Protein AF-A0A7S1VQR4-F1 (afdb_monomer_lite)

InterPro domains:
  IPR036865 CRAL-TRIO lipid binding domain superfamily [G3DSA:3.40.525.10] (28-111)

Secondary structure (DSSP, 8-state):
--GGGTTS-TTTTTSPPPPS-TT--PPPHHHHHHHHHHHHHHHHHHHTTSTT--TTTS-HHHHHHHHHHT-S-TT-HHHHHHHHHHHHHHHHHHHHTTTTT--GGGS-S--

pLDDT: mean 82.04, std 14.99, range [43.88, 97.88]

Sequence (111 aa):
LRPWLKDVDPKALLNPIPPVCPEDDRPAITDLLDTHRARIQKVRTALQKDKLFHKDKHDDLWILRFCLSHAKSKKSDSSMKHAIKAAKTTLAFRDKYRLDDCDWRQTPPHL

Radius of gyration: 17.54 Å; chains: 1; bounding box: 41×35×41 Å

Structure (mmCIF, N/CA/C/O backbone):
data_AF-A0A7S1VQR4-F1
#
_entry.id   AF-A0A7S1VQR4-F1
#
loop_
_atom_site.group_PDB
_atom_site.id
_atom_site.type_symbol
_atom_site.label_atom_id
_atom_site.label_alt_id
_atom_site.label_comp_id
_atom_site.label_asym_id
_atom_site.label_entity_id
_atom_site.label_seq_id
_atom_site.pdbx_PDB_ins_code
_atom_site.Cartn_x
_atom_site.Cartn_y
_atom_site.Cartn_z
_atom_site.occupancy
_atom_site.B_iso_or_equiv
_atom_site.auth_seq_id
_atom_site.auth_comp_id
_atom_site.auth_asym_id
_atom_site.auth_atom_id
_atom_site.pdbx_PDB_model_num
ATOM 1 N N . LEU A 1 1 ? -19.299 -9.025 -9.994 1.00 54.81 1 LEU A N 1
ATOM 2 C CA . LEU A 1 1 ? -18.482 -8.057 -10.771 1.00 54.81 1 LEU A CA 1
ATOM 3 C C . LEU A 1 1 ? -19.032 -6.652 -10.531 1.00 54.81 1 LEU A C 1
ATOM 5 O O . LEU A 1 1 ? -20.246 -6.522 -10.399 1.00 54.81 1 LEU A O 1
ATOM 9 N N . ARG A 1 2 ? -18.174 -5.634 -10.361 1.00 51.38 2 ARG A N 1
ATOM 10 C CA . ARG A 1 2 ? -18.615 -4.264 -10.015 1.00 51.38 2 ARG A CA 1
ATOM 11 C C . ARG A 1 2 ? -19.456 -3.652 -11.158 1.00 51.38 2 ARG A C 1
ATOM 13 O O . ARG A 1 2 ? -19.207 -4.006 -12.305 1.00 51.38 2 ARG A O 1
ATOM 20 N N . PRO A 1 3 ? -20.411 -2.738 -10.884 1.00 64.00 3 PRO A N 1
ATOM 21 C CA . PRO A 1 3 ? -21.332 -2.206 -11.899 1.00 64.00 3 PRO A CA 1
ATOM 22 C C . PRO A 1 3 ? -20.668 -1.579 -13.133 1.00 64.00 3 PRO A C 1
ATOM 24 O O . PRO A 1 3 ? -21.187 -1.734 -14.225 1.00 64.00 3 PRO A O 1
ATOM 27 N N . TRP A 1 4 ? -19.504 -0.950 -12.972 1.00 59.47 4 TRP A N 1
ATOM 28 C CA . TRP A 1 4 ? -18.736 -0.311 -14.050 1.00 59.47 4 TRP A CA 1
ATOM 29 C C . TRP A 1 4 ? -17.868 -1.280 -14.871 1.00 59.47 4 TRP A C 1
ATOM 31 O O . TRP A 1 4 ? -17.254 -0.875 -15.848 1.00 59.47 4 TRP A O 1
ATOM 41 N N . LEU A 1 5 ? -17.790 -2.554 -14.471 1.00 57.19 5 LEU A N 1
ATOM 42 C CA . LEU A 1 5 ? -17.081 -3.603 -15.214 1.00 57.19 5 LEU A CA 1
ATOM 43 C C . LEU A 1 5 ? -17.992 -4.347 -16.199 1.00 57.19 5 LEU A C 1
ATOM 45 O O . LEU A 1 5 ? -17.533 -5.271 -16.861 1.00 57.19 5 LEU A O 1
ATOM 49 N N . LYS A 1 6 ? -19.287 -4.013 -16.235 1.00 65.75 6 LYS A N 1
ATOM 50 C CA . LYS A 1 6 ? -20.289 -4.751 -17.013 1.00 65.75 6 LYS A CA 1
ATOM 51 C C . LYS A 1 6 ? -20.152 -4.536 -18.522 1.00 65.75 6 LYS A C 1
ATOM 53 O O . LYS A 1 6 ? -20.525 -5.429 -19.271 1.00 65.75 6 LYS A O 1
ATOM 58 N N . ASP A 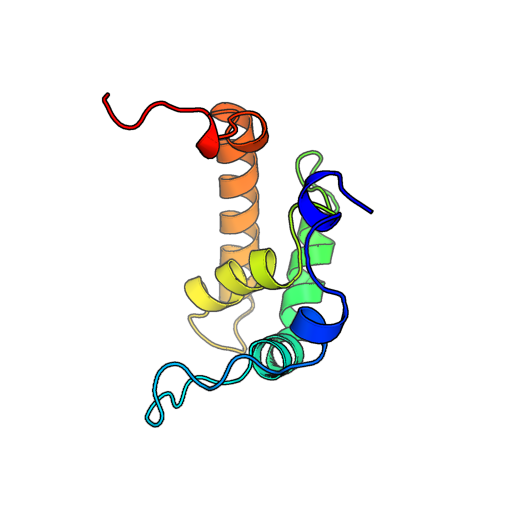1 7 ? -19.564 -3.411 -18.927 1.00 65.69 7 ASP A N 1
ATOM 59 C CA . ASP A 1 7 ? -19.444 -3.002 -20.333 1.00 65.69 7 ASP A CA 1
ATOM 60 C C . ASP A 1 7 ? -18.025 -3.184 -20.896 1.00 65.69 7 ASP A C 1
ATOM 62 O O . ASP A 1 7 ? -17.755 -2.853 -22.049 1.00 65.69 7 ASP A O 1
ATOM 66 N N . VAL A 1 8 ? -17.091 -3.698 -20.089 1.00 63.69 8 VAL A N 1
ATOM 67 C CA . VAL A 1 8 ? -15.733 -3.993 -20.553 1.00 63.69 8 VAL A CA 1
ATOM 68 C C . VAL A 1 8 ? -15.772 -5.329 -21.283 1.00 63.69 8 VAL A C 1
ATOM 70 O O . VAL A 1 8 ? -16.044 -6.356 -20.662 1.00 63.69 8 VAL A O 1
ATOM 73 N N . ASP A 1 9 ? -15.486 -5.317 -22.588 1.00 65.25 9 ASP A N 1
ATOM 74 C CA . ASP A 1 9 ? -15.324 -6.542 -23.372 1.00 65.25 9 ASP A CA 1
ATOM 75 C C . ASP A 1 9 ? -14.302 -7.453 -22.662 1.00 65.25 9 ASP A C 1
ATOM 77 O O . ASP A 1 9 ? -13.145 -7.055 -22.486 1.00 65.25 9 ASP A O 1
ATOM 81 N N . PRO A 1 10 ? -14.680 -8.676 -22.250 1.00 63.38 10 PRO A N 1
ATOM 82 C CA . PRO A 1 10 ? -13.751 -9.620 -21.641 1.00 63.38 10 PRO A CA 1
ATOM 83 C C . PRO A 1 10 ? -12.512 -9.877 -22.508 1.00 63.38 10 PRO A C 1
ATOM 85 O O . PRO A 1 10 ? -11.449 -10.178 -21.974 1.00 63.38 10 PRO A O 1
ATOM 88 N N . LYS A 1 11 ? -12.613 -9.715 -23.834 1.00 62.75 11 LYS A N 1
ATOM 89 C CA . LYS A 1 11 ? -11.479 -9.815 -24.762 1.00 62.75 11 LYS A CA 1
ATOM 90 C C . LYS A 1 11 ? -10.554 -8.601 -24.721 1.00 62.75 11 LYS A C 1
ATOM 92 O O . LYS A 1 11 ? -9.365 -8.754 -24.980 1.00 62.75 11 LYS A O 1
ATOM 97 N N . ALA A 1 12 ? -11.040 -7.422 -24.333 1.00 56.88 12 ALA A N 1
ATOM 98 C CA . ALA A 1 12 ? -10.188 -6.255 -24.096 1.00 56.88 12 ALA A CA 1
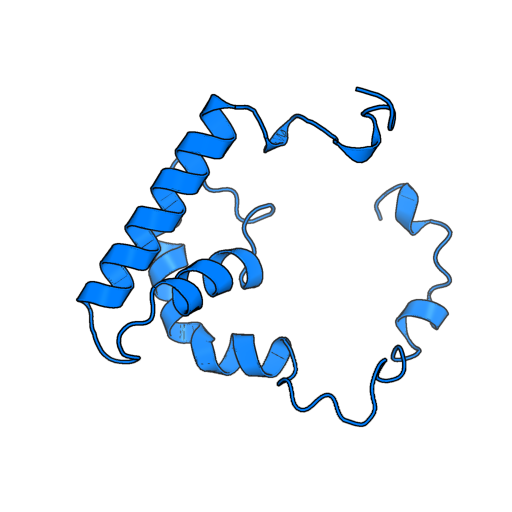ATOM 99 C C . ALA A 1 12 ? -9.261 -6.456 -22.884 1.00 56.88 12 ALA A C 1
ATOM 101 O O . ALA A 1 12 ? -8.185 -5.873 -22.837 1.00 56.88 12 ALA A O 1
ATOM 102 N N . LEU A 1 13 ? -9.634 -7.329 -21.939 1.00 55.72 13 LEU A N 1
ATOM 103 C CA . LEU A 1 13 ? -8.760 -7.763 -20.841 1.00 55.72 13 LEU A CA 1
ATOM 104 C C . LEU A 1 13 ? -7.723 -8.813 -21.276 1.00 55.72 13 LEU A C 1
ATOM 106 O O . LEU A 1 13 ? -6.753 -9.040 -20.558 1.00 55.72 13 LEU A O 1
ATOM 110 N N . LEU A 1 14 ? -7.940 -9.470 -22.423 1.00 56.88 14 LEU A N 1
ATOM 111 C CA . LEU A 1 14 ? -7.052 -10.498 -22.980 1.00 56.88 14 LEU A CA 1
ATOM 112 C C . LEU A 1 14 ? -6.019 -9.927 -23.956 1.00 56.88 14 LEU A C 1
ATOM 114 O O . LEU A 1 14 ? -5.030 -10.597 -24.243 1.00 56.88 14 LEU A O 1
ATOM 118 N N . ASN A 1 15 ? -6.232 -8.707 -24.451 1.00 60.53 15 ASN A N 1
ATOM 119 C CA . ASN A 1 15 ? -5.291 -8.013 -25.319 1.00 60.53 15 ASN A CA 1
ATOM 120 C C . ASN A 1 15 ? -4.353 -7.159 -24.457 1.00 60.53 15 ASN A C 1
ATOM 122 O O . ASN A 1 15 ? -4.816 -6.204 -23.828 1.00 60.53 15 ASN A O 1
ATOM 126 N N . PRO A 1 16 ? -3.044 -7.462 -24.412 1.00 61.03 16 PRO A N 1
ATOM 127 C CA . PRO A 1 16 ? -2.087 -6.597 -23.742 1.00 61.03 16 PRO A CA 1
ATOM 128 C C . PRO A 1 16 ? -2.159 -5.203 -24.364 1.00 61.03 16 PRO A C 1
ATOM 130 O O . PRO A 1 16 ? -2.076 -5.062 -25.585 1.00 61.03 16 PRO A O 1
ATOM 133 N N . ILE A 1 17 ? -2.320 -4.173 -23.531 1.00 66.75 17 ILE A N 1
ATOM 134 C CA . ILE A 1 17 ? -2.163 -2.790 -23.984 1.00 66.75 17 ILE A CA 1
ATOM 135 C C . ILE A 1 17 ? -0.730 -2.685 -24.522 1.00 66.75 17 ILE A C 1
ATOM 137 O O . ILE A 1 17 ? 0.201 -3.025 -23.782 1.00 66.75 17 ILE A O 1
ATOM 141 N N . PRO A 1 18 ? -0.529 -2.280 -25.789 1.00 63.38 18 PRO A N 1
ATOM 142 C CA . PRO A 1 18 ? 0.812 -2.142 -26.332 1.00 63.38 18 PRO A CA 1
ATOM 143 C C . PRO A 1 18 ? 1.612 -1.146 -25.478 1.00 63.38 18 PRO A C 1
ATOM 145 O O . PRO A 1 18 ? 1.021 -0.210 -24.926 1.00 63.38 18 PRO A O 1
ATOM 148 N N . PRO A 1 19 ? 2.938 -1.332 -25.342 1.00 63.34 19 PRO A N 1
ATOM 149 C CA . PRO A 1 19 ? 3.766 -0.388 -24.610 1.00 63.34 19 PRO A CA 1
ATOM 150 C C . PRO A 1 19 ? 3.546 1.016 -25.176 1.00 63.34 19 PRO A C 1
ATOM 152 O O . PRO A 1 19 ? 3.685 1.245 -26.375 1.00 63.34 19 PRO A O 1
ATOM 155 N N . VAL A 1 20 ? 3.157 1.948 -24.303 1.00 66.62 20 VAL A N 1
ATOM 156 C CA . VAL A 1 20 ? 2.814 3.331 -24.681 1.00 66.62 20 VAL A CA 1
ATOM 157 C C . VAL A 1 20 ? 4.039 4.071 -25.243 1.00 66.62 20 VAL A C 1
ATOM 159 O O . VAL A 1 20 ? 3.887 5.029 -25.993 1.00 66.62 20 VAL A O 1
ATOM 162 N N . CYS A 1 21 ? 5.245 3.611 -24.900 1.00 74.69 21 CYS A N 1
ATOM 163 C CA . CYS A 1 21 ? 6.526 4.150 -25.337 1.00 74.69 21 CYS A CA 1
ATOM 164 C C . CYS A 1 21 ? 7.501 2.970 -25.556 1.00 74.69 21 CYS A C 1
ATOM 166 O O . CYS A 1 21 ? 7.757 2.235 -24.601 1.00 74.69 21 CYS A O 1
ATOM 168 N N . PRO A 1 22 ? 8.003 2.728 -26.782 1.00 76.12 22 PRO A N 1
ATOM 169 C CA . PRO A 1 22 ? 8.975 1.665 -27.070 1.00 76.12 22 PRO A CA 1
ATOM 170 C C . PRO A 1 22 ? 10.283 1.793 -26.279 1.00 76.12 22 PRO A C 1
ATOM 172 O O . PRO A 1 22 ? 10.960 0.798 -26.036 1.00 76.12 22 PRO A O 1
ATOM 175 N N . GLU A 1 23 ? 10.621 3.011 -25.862 1.00 85.94 23 GLU A N 1
ATOM 176 C CA . GLU A 1 23 ? 11.790 3.341 -25.049 1.00 85.94 23 GLU A CA 1
ATOM 177 C C . GLU A 1 23 ? 11.517 3.239 -23.536 1.00 85.94 23 GLU A C 1
ATOM 179 O O . GLU A 1 23 ? 12.363 3.622 -22.730 1.00 85.94 23 GLU A O 1
ATOM 184 N N . ASP A 1 24 ? 10.336 2.759 -23.130 1.00 81.75 24 ASP A N 1
ATOM 185 C CA . ASP A 1 24 ? 10.001 2.543 -21.724 1.00 81.75 24 ASP A CA 1
ATOM 186 C C . ASP A 1 24 ? 10.800 1.368 -21.147 1.00 81.75 24 ASP A C 1
ATOM 188 O O . ASP A 1 24 ? 10.443 0.200 -21.300 1.00 81.75 24 ASP A O 1
ATOM 192 N N . ASP A 1 25 ? 11.891 1.695 -20.462 1.00 83.31 25 ASP A N 1
ATOM 193 C CA . ASP A 1 25 ? 12.780 0.752 -19.786 1.00 83.31 25 ASP A CA 1
ATOM 194 C C . ASP A 1 25 ? 12.335 0.421 -18.352 1.00 83.31 25 ASP A C 1
ATOM 196 O O . ASP A 1 25 ? 13.029 -0.298 -17.620 1.00 83.31 25 ASP A O 1
ATOM 200 N N . ARG A 1 26 ? 11.179 0.941 -17.915 1.00 85.06 26 ARG A N 1
ATOM 201 C CA . ARG A 1 26 ? 10.684 0.696 -16.561 1.00 85.06 26 ARG A CA 1
ATOM 202 C C . ARG A 1 26 ? 10.339 -0.787 -16.400 1.00 85.06 26 ARG A C 1
ATOM 204 O O . ARG A 1 26 ? 9.721 -1.389 -17.278 1.00 85.06 26 ARG A O 1
ATOM 211 N N . PRO A 1 27 ? 10.672 -1.392 -15.247 1.00 85.81 27 PRO A N 1
ATOM 212 C CA . PRO A 1 27 ? 10.347 -2.787 -14.996 1.00 85.81 27 PRO A CA 1
ATOM 213 C C . PRO A 1 27 ? 8.832 -2.992 -14.938 1.00 85.81 27 PRO A C 1
ATOM 215 O O . PRO A 1 27 ? 8.088 -2.112 -14.487 1.00 85.81 27 PRO A O 1
ATOM 218 N N . ALA A 1 28 ? 8.379 -4.192 -15.307 1.00 85.75 28 ALA A N 1
ATOM 219 C CA . ALA A 1 28 ? 6.989 -4.565 -15.110 1.00 85.75 28 ALA A CA 1
ATOM 220 C C . ALA A 1 28 ? 6.622 -4.470 -13.619 1.00 85.75 28 ALA A C 1
ATOM 222 O O . ALA A 1 28 ? 7.426 -4.759 -12.727 1.00 85.75 28 ALA A O 1
ATOM 223 N N . ILE A 1 29 ? 5.377 -4.079 -13.327 1.00 87.06 29 ILE A N 1
ATOM 224 C CA . ILE A 1 29 ? 4.905 -3.945 -11.939 1.00 87.06 29 ILE A CA 1
ATOM 225 C C . ILE A 1 29 ? 5.023 -5.283 -11.200 1.00 87.06 29 ILE A C 1
ATOM 227 O O . ILE A 1 29 ? 5.380 -5.298 -10.024 1.00 87.06 29 ILE A O 1
ATOM 231 N N . THR A 1 30 ? 4.764 -6.399 -11.884 1.00 89.12 30 THR A N 1
ATOM 232 C CA . THR A 1 30 ? 4.929 -7.756 -11.346 1.00 89.12 30 THR A CA 1
ATOM 233 C C . THR A 1 30 ? 6.356 -8.000 -10.867 1.00 89.12 30 THR A C 1
ATOM 235 O O . THR A 1 30 ? 6.553 -8.371 -9.711 1.00 89.12 30 THR A O 1
ATOM 238 N N . ASP A 1 31 ? 7.347 -7.674 -11.697 1.00 89.44 31 ASP A N 1
ATOM 239 C CA . ASP A 1 31 ? 8.766 -7.875 -11.389 1.00 89.44 31 ASP A CA 1
ATOM 240 C C . ASP A 1 31 ? 9.201 -6.992 -10.217 1.00 89.44 31 ASP A C 1
ATOM 242 O O . ASP A 1 31 ? 9.956 -7.409 -9.330 1.00 89.44 31 ASP A O 1
ATOM 246 N N . LEU A 1 32 ? 8.682 -5.763 -10.171 1.00 90.69 32 LEU A N 1
ATOM 247 C CA . LEU A 1 32 ? 8.942 -4.823 -9.089 1.00 90.69 32 LEU A CA 1
ATOM 248 C C . LEU A 1 32 ? 8.343 -5.310 -7.759 1.00 90.69 32 LEU A C 1
ATOM 250 O O . LEU A 1 32 ? 8.990 -5.216 -6.711 1.00 90.69 32 LEU A O 1
ATOM 254 N N . LEU A 1 33 ? 7.126 -5.857 -7.790 1.00 93.81 33 LEU A N 1
ATOM 255 C CA . LEU A 1 33 ? 6.477 -6.454 -6.623 1.00 93.81 33 LEU A CA 1
ATOM 256 C C . LEU A 1 33 ? 7.248 -7.681 -6.132 1.00 93.81 33 LEU A C 1
ATOM 258 O O . LEU A 1 33 ? 7.516 -7.782 -4.933 1.00 93.81 33 LEU A O 1
ATOM 262 N N . ASP A 1 34 ? 7.664 -8.568 -7.034 1.00 93.31 34 ASP A N 1
ATOM 263 C CA . ASP A 1 34 ? 8.422 -9.771 -6.686 1.00 93.31 34 ASP A CA 1
ATOM 264 C C . ASP A 1 34 ? 9.787 -9.436 -6.087 1.00 93.31 34 ASP A C 1
ATOM 266 O O . ASP A 1 34 ? 10.133 -9.935 -5.011 1.00 93.31 34 ASP A O 1
ATOM 270 N N . THR A 1 35 ? 10.500 -8.479 -6.683 1.00 92.38 35 THR A N 1
ATOM 271 C CA . THR A 1 35 ? 11.781 -7.965 -6.171 1.00 92.38 35 THR A CA 1
ATOM 272 C C . THR A 1 35 ? 11.672 -7.442 -4.733 1.00 92.38 35 THR A C 1
ATOM 274 O O . THR A 1 35 ? 12.629 -7.497 -3.952 1.00 92.38 35 THR A O 1
ATOM 277 N N . HIS A 1 36 ? 10.505 -6.920 -4.348 1.00 92.56 36 HIS A N 1
ATOM 278 C CA . HIS A 1 36 ? 10.284 -6.283 -3.052 1.00 92.56 36 HIS A CA 1
ATOM 279 C C . HIS A 1 36 ? 9.356 -7.056 -2.108 1.00 92.56 36 HIS A C 1
ATOM 281 O O . HIS A 1 36 ? 9.108 -6.584 -0.993 1.00 92.56 36 HIS A O 1
ATOM 287 N N . ARG A 1 37 ? 8.925 -8.266 -2.478 1.00 95.00 37 ARG A N 1
ATOM 288 C CA . ARG A 1 37 ? 7.910 -9.064 -1.772 1.00 95.00 37 ARG A CA 1
ATOM 289 C C . ARG A 1 37 ? 8.190 -9.228 -0.280 1.00 95.00 37 ARG A C 1
ATOM 291 O O . ARG A 1 37 ? 7.319 -8.982 0.551 1.00 95.00 37 ARG A O 1
ATOM 298 N N . ALA A 1 38 ? 9.432 -9.544 0.088 1.00 93.31 38 ALA A N 1
ATOM 299 C CA . ALA A 1 38 ? 9.824 -9.695 1.491 1.00 93.31 38 ALA A CA 1
ATOM 300 C C . ALA A 1 38 ? 9.710 -8.385 2.297 1.00 93.31 38 ALA A C 1
ATOM 302 O O . ALA A 1 38 ? 9.335 -8.400 3.470 1.00 93.31 38 ALA A O 1
ATOM 303 N N . ARG A 1 39 ? 10.028 -7.235 1.686 1.00 92.44 39 ARG A N 1
ATOM 304 C CA . ARG A 1 39 ? 9.910 -5.920 2.340 1.00 92.44 39 ARG A CA 1
ATOM 305 C C . ARG A 1 39 ? 8.449 -5.513 2.471 1.00 92.44 39 ARG A C 1
ATOM 307 O O . ARG A 1 39 ? 8.045 -5.095 3.553 1.00 92.44 39 ARG A O 1
ATOM 314 N N . ILE A 1 40 ? 7.674 -5.698 1.405 1.00 95.38 40 ILE A N 1
ATOM 315 C CA . ILE A 1 40 ? 6.232 -5.448 1.386 1.00 95.38 40 ILE A CA 1
ATOM 316 C C . ILE A 1 40 ? 5.554 -6.246 2.501 1.00 95.38 40 ILE A C 1
ATOM 318 O O . ILE A 1 40 ? 4.844 -5.666 3.319 1.00 95.38 40 ILE A O 1
ATOM 322 N N . GLN A 1 41 ? 5.857 -7.543 2.617 1.00 95.75 41 GLN A N 1
ATOM 323 C CA . GLN A 1 41 ? 5.265 -8.395 3.645 1.00 95.75 41 GLN A CA 1
ATOM 324 C C . GLN A 1 41 ? 5.612 -7.930 5.066 1.00 95.75 41 GLN A C 1
ATOM 326 O O . GLN A 1 41 ? 4.742 -7.906 5.931 1.00 95.75 41 GLN A O 1
ATOM 331 N N . LYS A 1 42 ? 6.854 -7.495 5.317 1.00 94.00 42 LYS A N 1
ATOM 332 C CA . LYS A 1 42 ? 7.249 -6.948 6.627 1.00 94.00 42 LYS A CA 1
ATOM 333 C C . LYS A 1 42 ? 6.465 -5.684 6.988 1.00 94.00 42 LYS A C 1
ATOM 335 O O . LYS A 1 42 ? 5.977 -5.576 8.113 1.00 94.00 42 LYS A O 1
ATOM 340 N N . VAL A 1 43 ? 6.326 -4.742 6.050 1.00 94.75 43 VAL A N 1
ATOM 341 C CA . VAL A 1 43 ? 5.526 -3.526 6.273 1.00 94.75 43 VAL A CA 1
ATOM 342 C C . VAL A 1 43 ? 4.058 -3.890 6.477 1.00 94.75 43 VAL A C 1
ATOM 344 O O . VAL A 1 43 ? 3.451 -3.426 7.437 1.00 94.75 43 VAL A O 1
ATOM 347 N N . ARG A 1 44 ? 3.507 -4.781 5.645 1.00 96.94 44 ARG A N 1
ATOM 348 C CA . ARG A 1 44 ? 2.131 -5.279 5.757 1.00 96.94 44 ARG A CA 1
ATOM 349 C C . ARG A 1 44 ? 1.847 -5.843 7.146 1.00 96.94 44 ARG A C 1
ATOM 351 O O . ARG A 1 44 ? 0.895 -5.409 7.783 1.00 96.94 44 ARG A O 1
ATOM 358 N N . THR A 1 45 ? 2.692 -6.738 7.656 1.00 96.44 45 THR A N 1
ATOM 359 C CA . THR A 1 45 ? 2.535 -7.306 9.005 1.00 96.44 45 THR A CA 1
ATOM 360 C C . THR A 1 45 ? 2.556 -6.228 10.094 1.00 96.44 45 THR A C 1
ATOM 362 O O . THR A 1 45 ? 1.820 -6.316 11.076 1.00 96.44 45 THR A O 1
ATOM 365 N N . ALA A 1 46 ? 3.368 -5.178 9.937 1.00 95.38 46 ALA A N 1
ATOM 366 C CA . ALA A 1 46 ? 3.396 -4.064 10.884 1.00 95.38 46 ALA A CA 1
ATOM 367 C C . ALA A 1 46 ? 2.132 -3.184 10.820 1.00 95.38 46 ALA A C 1
ATOM 369 O O . ALA A 1 46 ? 1.728 -2.623 11.844 1.00 95.38 46 ALA A O 1
ATOM 370 N N . LEU A 1 47 ? 1.520 -3.064 9.639 1.00 96.19 47 LEU A N 1
ATOM 371 C CA . LEU A 1 47 ? 0.293 -2.299 9.408 1.00 96.19 47 LEU A CA 1
ATOM 372 C C . LEU A 1 47 ? -0.978 -3.068 9.772 1.00 96.19 47 LEU A C 1
ATOM 374 O O . LEU A 1 47 ? -1.944 -2.439 10.168 1.00 96.19 47 LEU A O 1
ATOM 378 N N . GLN A 1 48 ? -0.979 -4.403 9.734 1.00 95.56 48 GLN A N 1
ATOM 379 C CA . GLN A 1 48 ? -2.133 -5.224 10.141 1.00 95.56 48 GLN A CA 1
ATOM 380 C C . GLN A 1 48 ? -2.594 -4.977 11.586 1.00 95.56 48 GLN A C 1
ATOM 382 O O . GLN A 1 48 ? -3.728 -5.285 11.932 1.00 95.56 48 GLN A O 1
ATOM 387 N N . LYS A 1 49 ? -1.716 -4.431 12.433 1.00 92.06 49 LYS A N 1
ATOM 388 C CA . LYS A 1 49 ? -2.035 -4.042 13.814 1.00 92.06 49 LYS A CA 1
ATOM 389 C C . LYS A 1 49 ? -2.718 -2.672 13.914 1.00 92.06 49 LYS A C 1
ATOM 391 O O . LYS A 1 49 ? -3.110 -2.272 15.004 1.00 92.06 49 LYS A O 1
ATOM 396 N N . ASP A 1 50 ? -2.781 -1.923 12.819 1.00 94.12 50 ASP A N 1
ATOM 397 C CA . ASP A 1 50 ? -3.384 -0.599 12.750 1.00 94.12 50 ASP A CA 1
ATOM 398 C C . ASP A 1 50 ? -4.856 -0.714 12.338 1.00 94.12 50 ASP A C 1
ATOM 400 O O . ASP A 1 50 ? -5.175 -1.323 11.319 1.00 94.12 50 ASP A O 1
ATOM 404 N N . LYS A 1 51 ? -5.760 -0.113 13.118 1.00 95.12 51 LYS A N 1
ATOM 405 C CA . LYS A 1 51 ? -7.210 -0.177 12.872 1.00 95.12 51 LYS A CA 1
ATOM 406 C C . LYS A 1 51 ? -7.636 0.486 11.557 1.00 95.12 51 LYS A C 1
ATOM 408 O O . LYS A 1 51 ? -8.704 0.168 11.049 1.00 95.12 51 LYS A O 1
ATOM 413 N N . LEU A 1 52 ? -6.823 1.405 11.031 1.00 95.25 52 LEU A N 1
ATOM 414 C CA . LEU A 1 52 ? -7.099 2.127 9.785 1.00 95.25 52 LEU A CA 1
ATOM 415 C C . LEU A 1 52 ? -6.623 1.354 8.546 1.00 95.25 52 LEU A C 1
ATOM 417 O O . LEU A 1 52 ? -6.909 1.733 7.409 1.00 95.25 52 LEU A O 1
ATOM 421 N N . PHE A 1 53 ? -5.867 0.270 8.734 1.00 95.75 53 PHE A N 1
ATOM 422 C CA . PHE A 1 53 ? -5.363 -0.522 7.627 1.00 95.75 53 PHE A CA 1
ATOM 423 C C . PHE A 1 53 ? -6.424 -1.501 7.108 1.00 95.75 53 PHE A C 1
ATOM 425 O O . PHE A 1 53 ? -6.773 -2.486 7.755 1.00 95.75 53 PHE A O 1
ATOM 432 N N . HIS A 1 54 ? -6.866 -1.286 5.870 1.00 93.00 54 HIS A N 1
ATOM 433 C CA . HIS A 1 54 ? -7.727 -2.215 5.137 1.00 93.00 54 HIS A CA 1
ATOM 434 C C . HIS A 1 54 ? -6.994 -2.898 3.979 1.00 93.00 54 HIS A C 1
ATOM 436 O O . HIS A 1 54 ? -6.560 -2.233 3.041 1.00 93.00 54 HIS A O 1
ATOM 442 N N . LYS A 1 55 ? -6.917 -4.235 4.001 1.00 89.81 55 LYS A N 1
ATOM 443 C CA . LYS A 1 55 ? -6.239 -5.037 2.962 1.00 89.81 55 LYS A CA 1
ATOM 444 C C . LYS A 1 55 ? -6.794 -4.819 1.546 1.00 89.81 55 LYS A C 1
ATOM 446 O O . LYS A 1 55 ? -6.042 -4.905 0.587 1.00 89.81 55 LYS A O 1
ATOM 451 N N . ASP A 1 56 ? -8.087 -4.511 1.430 1.00 87.31 56 ASP A N 1
ATOM 452 C CA . ASP A 1 56 ? -8.762 -4.340 0.137 1.00 87.31 56 ASP A CA 1
ATOM 453 C C . ASP A 1 56 ? -8.548 -2.937 -0.458 1.00 87.31 56 ASP A C 1
ATOM 455 O O . ASP A 1 56 ? -8.799 -2.721 -1.642 1.00 87.31 56 ASP A O 1
ATOM 459 N N . LYS A 1 57 ? -8.090 -1.978 0.361 1.00 87.75 57 LYS A N 1
ATOM 460 C CA . LYS A 1 57 ? -7.762 -0.603 -0.053 1.00 87.75 57 LYS A CA 1
ATOM 461 C C . LYS A 1 57 ? -6.254 -0.354 -0.144 1.00 87.75 57 LYS A C 1
ATOM 463 O O . LYS A 1 57 ? -5.819 0.529 -0.876 1.00 87.75 57 LYS A O 1
ATOM 468 N N . HIS A 1 58 ? -5.461 -1.118 0.603 1.00 94.12 58 HIS A N 1
ATOM 469 C CA . HIS A 1 58 ? -4.016 -0.949 0.738 1.00 94.12 58 HIS A CA 1
ATOM 470 C C . HIS A 1 58 ? -3.290 -2.198 0.231 1.00 94.12 58 HIS A C 1
ATOM 472 O O . HIS A 1 58 ? -2.761 -2.999 1.007 1.00 94.12 58 HIS A O 1
ATOM 478 N N . ASP A 1 59 ? -3.311 -2.364 -1.090 1.00 95.12 59 ASP A N 1
ATOM 479 C CA . ASP A 1 59 ? -2.679 -3.477 -1.793 1.00 95.12 59 ASP A CA 1
ATOM 480 C C . ASP A 1 59 ? -1.136 -3.437 -1.735 1.00 95.12 59 ASP A C 1
ATOM 482 O O . ASP A 1 59 ? -0.511 -2.547 -1.145 1.00 95.12 59 ASP A O 1
ATOM 486 N N . ASP A 1 60 ? -0.488 -4.434 -2.344 1.00 95.88 60 ASP A N 1
ATOM 487 C CA . ASP A 1 60 ? 0.977 -4.511 -2.363 1.00 95.88 60 ASP A CA 1
ATOM 488 C C . ASP A 1 60 ? 1.624 -3.319 -3.070 1.00 95.88 60 ASP A C 1
ATOM 490 O O . ASP A 1 60 ? 2.693 -2.873 -2.652 1.00 95.88 60 ASP A O 1
ATOM 494 N N . LEU A 1 61 ? 0.966 -2.753 -4.084 1.00 95.62 61 LEU A N 1
ATOM 495 C CA . LEU A 1 61 ? 1.470 -1.583 -4.792 1.00 95.62 61 LEU A CA 1
ATOM 496 C C . LEU A 1 61 ? 1.396 -0.326 -3.913 1.00 95.62 61 LEU A C 1
ATOM 498 O O . LEU A 1 61 ? 2.313 0.496 -3.920 1.00 95.62 61 LEU A O 1
ATOM 502 N N . TRP A 1 62 ? 0.337 -0.169 -3.118 1.00 96.25 62 TRP A N 1
ATOM 503 C CA . TRP A 1 62 ? 0.215 0.881 -2.110 1.00 96.25 62 TRP A CA 1
ATOM 504 C C . TRP A 1 62 ? 1.354 0.807 -1.093 1.00 96.25 62 TRP A C 1
ATOM 506 O O . TRP A 1 62 ? 2.031 1.807 -0.861 1.00 96.25 62 TRP A O 1
ATOM 516 N N . ILE A 1 63 ? 1.637 -0.383 -0.559 1.00 96.81 63 ILE A N 1
ATOM 517 C CA . ILE A 1 63 ? 2.731 -0.591 0.40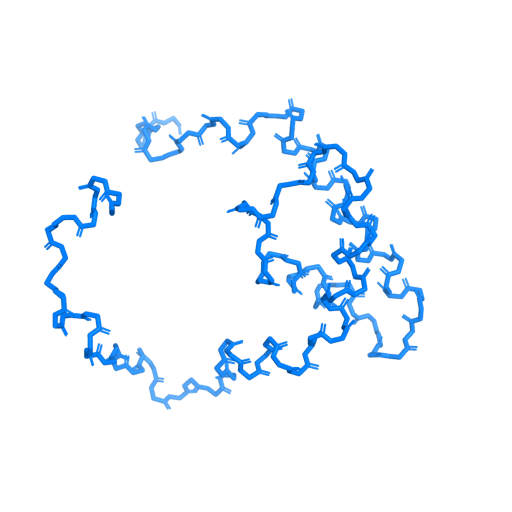0 1.00 96.81 63 ILE A CA 1
ATOM 518 C C . ILE A 1 63 ? 4.099 -0.348 -0.257 1.00 96.81 63 ILE A C 1
ATOM 520 O O . ILE A 1 63 ? 4.963 0.319 0.322 1.00 96.81 63 ILE A O 1
ATOM 524 N N . LEU A 1 64 ? 4.293 -0.848 -1.479 1.00 95.69 64 LEU A N 1
ATOM 525 C CA . LEU A 1 64 ? 5.542 -0.723 -2.226 1.00 95.69 64 LEU A CA 1
ATOM 526 C C . LEU A 1 64 ? 5.959 0.742 -2.414 1.00 95.69 64 LEU A C 1
ATOM 528 O O . LEU A 1 64 ? 7.143 1.053 -2.275 1.00 95.69 64 LEU A O 1
ATOM 532 N N . ARG A 1 65 ? 5.012 1.663 -2.639 1.00 95.44 65 ARG A N 1
ATOM 533 C CA . ARG A 1 65 ? 5.303 3.106 -2.750 1.00 95.44 65 ARG A CA 1
ATOM 534 C C . ARG A 1 65 ? 6.056 3.642 -1.528 1.00 95.44 65 ARG A C 1
ATOM 536 O O . ARG A 1 65 ? 7.007 4.410 -1.685 1.00 95.44 65 ARG A O 1
ATOM 543 N N . PHE A 1 66 ? 5.713 3.198 -0.319 1.00 96.06 66 PHE A N 1
ATOM 544 C CA . PHE A 1 66 ? 6.445 3.568 0.900 1.00 96.06 66 PHE A CA 1
ATOM 545 C C . PHE A 1 66 ? 7.801 2.872 0.985 1.00 96.06 66 PHE A C 1
ATOM 547 O O . PHE A 1 66 ? 8.796 3.497 1.357 1.00 96.06 66 PHE A O 1
ATOM 554 N N . CYS A 1 67 ? 7.865 1.592 0.604 1.00 93.44 67 CYS A N 1
ATOM 555 C CA . CYS A 1 67 ? 9.120 0.845 0.577 1.00 93.44 67 CYS A CA 1
ATOM 556 C C . CYS A 1 67 ? 10.163 1.485 -0.346 1.00 93.44 67 CYS A C 1
ATOM 558 O O . CYS A 1 67 ? 11.344 1.452 0.003 1.00 93.44 67 CYS A O 1
ATOM 560 N N . LEU A 1 68 ? 9.742 2.039 -1.488 1.00 92.06 68 LEU A N 1
ATOM 561 C CA . LEU A 1 68 ? 10.611 2.692 -2.469 1.00 92.06 68 LEU A CA 1
ATOM 562 C C . LEU A 1 68 ? 10.962 4.127 -2.066 1.00 92.06 68 LEU A C 1
ATOM 564 O O . LEU A 1 68 ? 12.142 4.456 -1.995 1.00 92.06 68 LEU A O 1
ATOM 568 N N . SER A 1 69 ? 9.972 4.955 -1.716 1.00 93.19 69 SER A N 1
ATOM 569 C CA . SER A 1 69 ? 10.205 6.365 -1.345 1.00 93.19 69 SER A CA 1
ATOM 570 C C . SER A 1 69 ? 11.072 6.539 -0.096 1.00 93.19 69 SER A C 1
ATOM 572 O O . SER A 1 69 ? 11.759 7.545 0.046 1.00 93.19 69 SER A O 1
ATOM 574 N N . HIS A 1 70 ? 11.078 5.550 0.801 1.00 89.44 70 HIS A N 1
ATOM 575 C CA . HIS A 1 70 ? 11.870 5.582 2.031 1.00 89.44 70 HIS A CA 1
ATOM 576 C C . HIS A 1 70 ? 13.040 4.583 2.008 1.00 89.44 70 HIS A C 1
ATOM 578 O O . HIS A 1 70 ? 13.630 4.289 3.054 1.00 89.44 70 HIS A O 1
ATOM 584 N N . ALA A 1 71 ? 13.417 4.063 0.830 1.00 80.81 71 ALA A N 1
ATOM 585 C CA . ALA A 1 71 ? 14.602 3.228 0.636 1.00 80.81 71 ALA A CA 1
ATOM 586 C C . ALA A 1 71 ? 15.889 4.066 0.583 1.00 80.81 71 ALA A C 1
ATOM 588 O O . ALA A 1 71 ? 16.387 4.369 -0.493 1.00 80.81 71 ALA A O 1
ATOM 589 N N . LYS A 1 72 ? 16.493 4.382 1.737 1.00 70.94 72 LYS A N 1
ATOM 590 C CA . LYS A 1 72 ? 17.874 4.917 1.751 1.00 70.94 72 LYS A CA 1
ATOM 591 C C . LYS A 1 72 ? 18.926 3.848 1.411 1.00 70.94 72 LYS A C 1
ATOM 593 O O . LYS A 1 72 ? 19.974 4.157 0.867 1.00 70.94 72 LYS A O 1
ATOM 598 N N . SER A 1 73 ? 18.653 2.583 1.745 1.00 64.50 73 SER A N 1
ATOM 599 C CA . SER A 1 73 ? 19.465 1.409 1.392 1.00 64.50 73 SER A CA 1
ATOM 600 C C . SER A 1 73 ? 18.604 0.150 1.497 1.00 64.50 73 SER A C 1
ATOM 602 O O . SER A 1 73 ? 17.834 0.011 2.451 1.00 64.50 73 SER A O 1
ATOM 604 N N . LYS A 1 74 ? 18.747 -0.792 0.549 1.00 62.59 74 LYS A N 1
ATOM 605 C CA . LYS A 1 74 ? 17.962 -2.046 0.496 1.00 62.59 74 LYS A CA 1
ATOM 606 C C . LYS A 1 74 ? 18.122 -2.926 1.750 1.00 62.59 74 LYS A C 1
ATOM 608 O O . LYS A 1 74 ? 17.284 -3.795 1.972 1.00 62.59 74 LYS A O 1
ATOM 613 N N . LYS A 1 75 ? 19.165 -2.701 2.560 1.00 64.31 75 LYS A N 1
ATOM 614 C CA . LYS A 1 75 ? 19.533 -3.536 3.718 1.00 64.31 75 LYS A CA 1
ATOM 615 C C . LYS A 1 75 ? 19.380 -2.847 5.080 1.00 64.31 75 LYS A C 1
ATOM 617 O O . LYS A 1 75 ? 19.724 -3.443 6.090 1.00 64.31 75 LYS A O 1
ATOM 622 N N . SER A 1 76 ? 18.903 -1.601 5.136 1.00 72.44 76 SER A N 1
ATOM 623 C CA . SER A 1 76 ? 18.849 -0.861 6.403 1.00 72.44 76 SER A CA 1
ATOM 624 C C . SER A 1 76 ? 17.507 -1.030 7.120 1.00 72.44 76 SER A C 1
ATOM 626 O O . SER A 1 76 ? 16.466 -0.613 6.609 1.00 72.44 76 SER A O 1
ATOM 628 N N . ASP A 1 77 ? 17.533 -1.537 8.353 1.00 76.81 77 ASP A N 1
ATOM 629 C CA . ASP A 1 77 ? 16.351 -1.602 9.227 1.00 76.81 77 ASP A CA 1
ATOM 630 C C . ASP A 1 77 ? 15.747 -0.219 9.513 1.00 76.81 77 ASP A C 1
ATOM 632 O O . ASP A 1 77 ? 14.535 -0.076 9.688 1.00 76.81 77 ASP A O 1
ATOM 636 N N . SER A 1 78 ? 16.572 0.831 9.498 1.00 81.56 78 SER A N 1
ATOM 637 C CA . SER A 1 78 ? 16.117 2.218 9.640 1.00 81.56 78 SER A CA 1
ATOM 638 C C . SER A 1 78 ? 15.199 2.633 8.485 1.00 81.56 78 SER A C 1
ATOM 640 O O . SER A 1 78 ? 14.148 3.234 8.705 1.00 81.56 78 SER A O 1
ATOM 642 N N . SER A 1 79 ? 15.524 2.236 7.250 1.00 84.44 79 SER A N 1
ATOM 643 C CA . SER A 1 79 ? 14.663 2.473 6.082 1.00 84.44 79 SER A CA 1
ATOM 644 C C . SER A 1 79 ? 13.290 1.815 6.249 1.00 84.44 79 SER A C 1
ATOM 646 O O . SER A 1 79 ? 12.266 2.425 5.941 1.00 84.44 79 SER A O 1
ATOM 648 N N . MET A 1 80 ? 13.254 0.602 6.807 1.00 89.50 80 MET A N 1
ATOM 649 C CA . MET A 1 80 ? 12.001 -0.105 7.066 1.00 89.50 80 MET A CA 1
ATOM 650 C C . MET A 1 80 ? 11.131 0.623 8.096 1.00 89.50 80 MET A C 1
ATOM 652 O O . MET A 1 80 ? 9.935 0.812 7.876 1.00 89.50 80 MET A O 1
ATOM 656 N N . LYS A 1 81 ? 11.729 1.080 9.202 1.00 91.69 81 LYS A N 1
ATOM 657 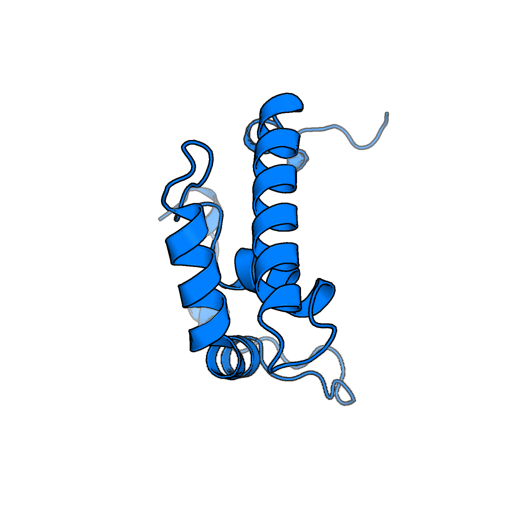C CA . LYS A 1 81 ? 11.016 1.841 10.241 1.00 91.69 81 LYS A CA 1
ATOM 658 C C . LYS A 1 81 ? 10.412 3.130 9.683 1.00 91.69 81 LYS A C 1
ATOM 660 O O . LYS A 1 81 ? 9.269 3.449 10.005 1.00 91.69 81 LYS A O 1
ATOM 665 N N . HIS A 1 82 ? 11.138 3.836 8.816 1.00 92.88 82 HIS A N 1
ATOM 666 C CA . HIS A 1 82 ? 10.624 5.036 8.157 1.00 92.88 82 HIS A CA 1
ATOM 667 C C . HIS A 1 82 ? 9.453 4.733 7.220 1.00 92.88 82 HIS A C 1
ATOM 669 O O . HIS A 1 82 ? 8.454 5.440 7.286 1.00 92.88 82 HIS A O 1
ATOM 675 N N . ALA A 1 83 ? 9.529 3.664 6.420 1.00 95.06 83 ALA A N 1
ATOM 676 C CA . ALA A 1 83 ? 8.424 3.258 5.549 1.00 95.06 83 ALA A CA 1
ATOM 677 C C . ALA A 1 83 ? 7.153 2.926 6.352 1.00 95.06 83 ALA A C 1
ATOM 679 O O . ALA A 1 83 ? 6.069 3.393 6.011 1.00 95.06 83 ALA A O 1
ATOM 680 N N . ILE A 1 84 ? 7.287 2.183 7.459 1.00 95.94 84 ILE A N 1
ATOM 681 C CA . ILE A 1 84 ? 6.160 1.863 8.351 1.00 95.94 84 ILE A CA 1
ATOM 682 C C . ILE A 1 84 ? 5.586 3.139 8.974 1.00 95.94 84 ILE A C 1
ATOM 684 O O . ILE A 1 84 ? 4.371 3.323 8.981 1.00 95.94 84 ILE A O 1
ATOM 688 N N . LYS A 1 85 ? 6.446 4.029 9.490 1.00 96.31 85 LYS A N 1
ATOM 689 C CA . LYS A 1 85 ? 6.016 5.303 10.079 1.00 96.31 85 LYS A CA 1
ATOM 690 C C . LYS A 1 85 ? 5.260 6.151 9.057 1.00 96.31 85 LYS A C 1
ATOM 692 O O . LYS A 1 85 ? 4.181 6.636 9.370 1.00 96.31 85 LYS A O 1
ATOM 697 N N . ALA A 1 86 ? 5.797 6.286 7.846 1.00 96.75 86 ALA A N 1
ATOM 698 C CA . ALA A 1 86 ? 5.171 7.040 6.768 1.00 96.75 86 ALA A CA 1
ATOM 699 C C . ALA A 1 86 ? 3.795 6.466 6.410 1.00 96.75 86 ALA A C 1
ATOM 701 O O . ALA A 1 86 ? 2.818 7.208 6.417 1.00 96.75 86 ALA A O 1
ATOM 702 N N . ALA A 1 87 ? 3.696 5.148 6.209 1.00 97.31 87 ALA A N 1
ATOM 703 C CA . ALA A 1 87 ? 2.430 4.489 5.904 1.00 97.31 87 ALA A CA 1
ATOM 704 C C . ALA A 1 87 ? 1.372 4.722 6.997 1.00 97.31 87 ALA A C 1
ATOM 706 O O . ALA A 1 87 ? 0.243 5.088 6.681 1.00 97.31 87 ALA A O 1
ATOM 707 N N . LYS A 1 88 ? 1.735 4.594 8.282 1.00 97.88 88 LYS A N 1
ATOM 708 C CA . LYS A 1 88 ? 0.817 4.868 9.404 1.00 97.88 88 LYS A CA 1
ATOM 709 C C . LYS A 1 88 ? 0.367 6.325 9.459 1.00 97.88 88 LYS A C 1
ATOM 711 O O . LYS A 1 88 ? -0.820 6.593 9.619 1.00 97.88 88 LYS A O 1
ATOM 716 N N . THR A 1 89 ? 1.292 7.268 9.288 1.00 97.38 89 THR A N 1
ATOM 717 C CA . THR A 1 89 ? 0.948 8.695 9.229 1.00 97.38 89 THR A CA 1
ATOM 718 C C . THR A 1 89 ? 0.014 8.985 8.057 1.00 97.38 89 THR A C 1
ATOM 720 O O . THR A 1 89 ? -0.935 9.749 8.211 1.00 97.38 89 THR A O 1
ATOM 723 N N . THR A 1 90 ? 0.233 8.352 6.901 1.00 97.12 90 THR A N 1
ATOM 724 C CA . THR A 1 90 ? -0.666 8.481 5.752 1.00 97.12 90 THR A CA 1
ATOM 725 C C . THR A 1 90 ? -2.052 7.919 6.051 1.00 97.12 90 THR A C 1
ATOM 727 O O . THR A 1 90 ? -3.026 8.588 5.727 1.00 97.12 90 THR A O 1
ATOM 730 N N . LEU A 1 91 ? -2.171 6.753 6.695 1.00 96.88 91 LEU A N 1
ATOM 731 C CA . LEU A 1 91 ? -3.473 6.210 7.109 1.00 96.88 91 LEU A CA 1
ATOM 732 C C . LEU A 1 91 ? -4.219 7.189 8.024 1.00 96.88 91 LEU A C 1
ATOM 734 O O . LEU A 1 91 ? -5.362 7.538 7.743 1.00 96.88 91 LEU A O 1
ATOM 738 N N . ALA A 1 92 ? -3.547 7.702 9.058 1.00 96.88 92 ALA A N 1
ATOM 739 C CA . ALA A 1 92 ? -4.129 8.677 9.978 1.00 96.88 92 ALA A CA 1
ATOM 740 C C . ALA A 1 92 ? -4.542 9.980 9.275 1.00 96.88 92 ALA A C 1
ATOM 742 O O . ALA A 1 92 ? -5.581 10.555 9.585 1.00 96.88 92 ALA A O 1
ATOM 743 N N . PHE A 1 93 ? -3.749 10.447 8.308 1.00 95.94 93 PHE A N 1
ATOM 744 C CA . PHE A 1 93 ? -4.089 11.621 7.508 1.00 95.94 93 PHE A CA 1
ATOM 745 C C . PHE A 1 93 ? -5.322 11.365 6.635 1.00 95.94 93 PHE A C 1
ATOM 747 O O . PHE A 1 93 ? -6.248 12.170 6.624 1.00 95.94 93 PHE A O 1
ATOM 754 N N . ARG A 1 94 ? -5.365 10.234 5.923 1.00 93.94 94 ARG A N 1
ATOM 755 C CA . ARG A 1 94 ? -6.505 9.873 5.070 1.00 93.94 94 ARG A CA 1
ATOM 756 C C . A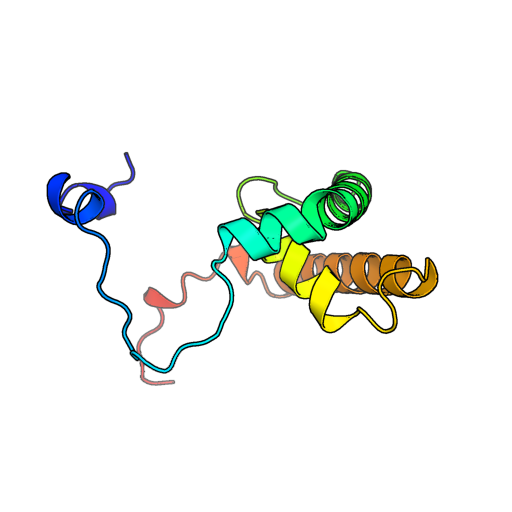RG A 1 94 ? -7.798 9.763 5.865 1.00 93.94 94 ARG A C 1
ATOM 758 O O . ARG A 1 94 ? -8.812 10.261 5.393 1.00 93.94 94 ARG A O 1
ATOM 765 N N . ASP A 1 95 ? -7.738 9.172 7.054 1.00 93.88 95 ASP A N 1
ATOM 766 C CA . ASP A 1 95 ? -8.863 9.087 7.987 1.00 93.88 95 ASP A CA 1
ATOM 767 C C . ASP A 1 95 ? -9.300 10.481 8.461 1.00 93.88 95 ASP A C 1
ATOM 769 O O . ASP A 1 95 ? -10.450 10.874 8.266 1.00 93.88 95 ASP A O 1
ATOM 773 N N . LYS A 1 96 ? -8.352 11.297 8.950 1.00 94.38 96 LYS A N 1
ATOM 774 C CA . LYS A 1 96 ? -8.609 12.671 9.416 1.00 94.38 96 LYS A CA 1
ATOM 775 C C . LYS A 1 96 ? -9.315 13.537 8.369 1.00 94.38 96 LYS A C 1
ATOM 777 O O . LYS A 1 96 ? -10.186 14.327 8.722 1.00 94.38 96 LYS A O 1
ATOM 782 N N . TYR A 1 97 ? -8.923 13.416 7.104 1.00 91.19 97 TYR A N 1
ATOM 783 C CA . TYR A 1 97 ? -9.483 14.200 5.999 1.00 91.19 97 TYR A CA 1
ATOM 784 C C . TYR A 1 97 ? -10.524 13.430 5.178 1.00 91.19 97 TYR A C 1
ATOM 786 O O . TYR A 1 97 ? -10.937 13.912 4.126 1.00 91.19 97 TYR A O 1
ATOM 794 N N . ARG A 1 98 ? -10.947 12.243 5.638 1.00 88.25 98 ARG A N 1
ATOM 795 C CA . ARG A 1 98 ? -11.949 11.387 4.982 1.00 88.25 98 ARG A CA 1
ATOM 796 C C . ARG A 1 98 ? -11.675 11.159 3.489 1.00 88.25 98 ARG A C 1
ATOM 798 O O . ARG A 1 98 ? -12.588 11.074 2.671 1.00 88.25 98 ARG A O 1
ATOM 805 N N . LEU A 1 99 ? -10.400 11.019 3.123 1.00 84.44 99 LEU A N 1
ATOM 806 C CA . LEU A 1 99 ? -9.959 10.854 1.728 1.00 84.44 99 LEU A CA 1
ATOM 807 C C . LEU A 1 99 ? -10.384 9.514 1.114 1.00 84.44 99 LEU A C 1
ATOM 809 O O . LEU A 1 99 ? -10.254 9.308 -0.090 1.00 84.44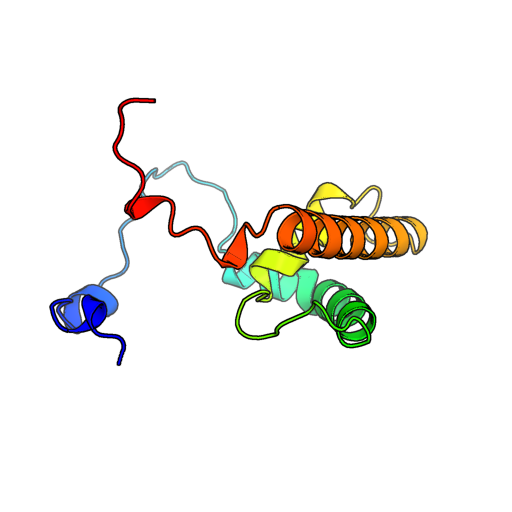 99 LEU A O 1
ATOM 813 N N . ASP A 1 100 ? -10.843 8.594 1.954 1.00 78.81 100 ASP A N 1
ATOM 814 C CA . ASP A 1 100 ? -11.425 7.316 1.564 1.00 78.81 100 ASP A CA 1
ATOM 815 C C . ASP A 1 100 ? -12.929 7.410 1.253 1.00 78.81 100 ASP A C 1
ATOM 817 O O . ASP A 1 100 ? -13.450 6.512 0.591 1.00 78.81 100 ASP A O 1
ATOM 821 N N . ASP A 1 101 ? -13.602 8.469 1.720 1.00 78.00 101 ASP A N 1
ATOM 822 C CA . ASP A 1 101 ? -15.045 8.690 1.558 1.00 78.00 101 ASP A CA 1
ATOM 823 C C . ASP A 1 101 ? -15.355 9.656 0.403 1.00 78.00 101 ASP A C 1
ATOM 825 O O . ASP A 1 101 ? -16.459 9.647 -0.140 1.00 78.00 101 ASP A O 1
ATOM 829 N N . CYS A 1 102 ? -14.390 10.494 0.015 1.00 65.69 102 CYS A N 1
ATOM 830 C CA . CYS A 1 102 ? -14.532 11.407 -1.114 1.00 65.69 102 CYS A CA 1
ATOM 831 C C . CYS A 1 102 ? -14.298 10.677 -2.445 1.00 65.69 102 CYS A C 1
ATOM 833 O O . CYS A 1 102 ? -13.155 10.431 -2.843 1.00 65.69 102 CYS A O 1
ATOM 835 N N . ASP A 1 103 ? -15.374 10.390 -3.185 1.00 65.88 103 ASP A N 1
ATOM 836 C CA . ASP A 1 103 ? -15.260 10.053 -4.606 1.00 65.88 103 ASP A CA 1
ATOM 837 C C . ASP A 1 103 ? -14.983 11.330 -5.406 1.00 65.88 103 ASP A C 1
ATOM 839 O O . ASP A 1 103 ? -15.889 12.036 -5.840 1.00 65.88 103 ASP A O 1
ATOM 843 N N . TRP A 1 104 ? -13.703 11.633 -5.607 1.00 58.62 104 TRP A N 1
ATOM 844 C CA . TRP A 1 104 ? -13.248 12.812 -6.348 1.00 58.62 104 TRP A CA 1
ATOM 845 C C . TRP A 1 104 ? -13.682 12.816 -7.826 1.00 58.62 104 TRP A C 1
ATOM 847 O O . TRP A 1 104 ? -13.629 13.856 -8.479 1.00 58.62 104 TRP A O 1
ATOM 857 N N . ARG A 1 105 ? -14.176 11.687 -8.357 1.00 62.47 105 ARG A N 1
ATOM 858 C CA . ARG A 1 105 ? -14.819 11.631 -9.684 1.00 62.47 105 ARG A CA 1
ATOM 859 C C . ARG A 1 105 ? -16.198 12.293 -9.698 1.00 62.47 105 ARG A C 1
ATOM 861 O O . ARG A 1 105 ? -16.728 12.550 -10.772 1.00 62.47 105 ARG A O 1
ATOM 868 N N . GLN A 1 106 ? -16.781 12.534 -8.525 1.00 62.59 106 GLN A N 1
ATOM 869 C CA . GLN A 1 106 ? -18.048 13.246 -8.367 1.00 62.59 106 GLN A CA 1
ATOM 870 C C . GLN A 1 106 ? -17.858 14.734 -8.049 1.00 62.59 106 GLN A C 1
ATOM 872 O O . GLN A 1 106 ? -18.838 15.474 -8.038 1.00 62.59 106 GLN A O 1
ATOM 877 N N . THR A 1 107 ? -16.623 15.196 -7.818 1.00 56.09 107 THR A N 1
ATOM 878 C CA . THR A 1 107 ? -16.345 16.633 -7.694 1.00 56.09 107 THR A CA 1
ATOM 879 C C . THR A 1 107 ? -16.399 17.291 -9.075 1.00 56.09 107 THR A C 1
ATOM 881 O O . THR A 1 107 ? -15.658 16.869 -9.966 1.00 56.09 107 THR A O 1
ATOM 884 N N . PRO A 1 108 ? -17.251 18.311 -9.280 1.00 57.81 108 PRO A N 1
ATOM 885 C CA . PRO A 1 108 ? -17.304 19.030 -10.543 1.00 57.81 108 PRO A CA 1
ATOM 886 C C . PRO A 1 108 ? -15.966 19.745 -10.814 1.00 57.81 108 PRO A C 1
ATOM 888 O O . PRO A 1 108 ? -15.352 20.251 -9.873 1.00 57.81 108 PRO A O 1
ATOM 891 N N . PRO A 1 109 ? -15.509 19.821 -12.078 1.00 64.44 109 PRO A N 1
ATOM 892 C CA . PRO A 1 109 ? -14.181 20.331 -12.444 1.00 64.44 109 PRO A CA 1
ATOM 893 C C . PRO A 1 109 ? -13.991 21.858 -12.286 1.00 64.44 109 PRO A C 1
ATOM 895 O O . PRO A 1 109 ? -13.149 22.437 -12.968 1.00 64.44 109 PRO A O 1
ATOM 898 N N . HIS A 1 110 ? -14.778 22.536 -11.442 1.00 58.06 110 HIS A N 1
ATOM 899 C CA . HIS A 1 110 ? -14.866 24.005 -11.390 1.00 58.06 110 HIS A CA 1
ATOM 900 C C . HIS A 1 110 ? -14.903 24.585 -9.962 1.00 58.06 110 HIS A C 1
ATOM 902 O O . HIS A 1 110 ? -15.702 25.478 -9.681 1.00 58.06 110 HIS A O 1
ATOM 908 N N . LEU A 1 111 ? -14.056 24.086 -9.060 1.00 43.88 111 LEU A N 1
ATOM 909 C CA . LEU A 1 111 ? -13.679 24.831 -7.852 1.00 43.88 111 LEU A CA 1
ATOM 910 C C . LEU A 1 111 ? -12.260 25.372 -8.004 1.00 43.88 111 LEU A C 1
ATOM 912 O O . LEU A 1 111 ? -11.390 24.580 -8.432 1.00 43.88 111 LEU A O 1
#

Foldseek 3Di:
DDPVCPPDDPVVVVDPDPDPDPPPPDDDPVVLLVVCVVLLVVLVVLCVVPPLDDPVVCDSVNLVVLLVVLPPDPPDPVSSVRSSVVSNVVSVVCVVVVVVVDPCVPPDPPD

Organism: NCBI:txid210454